Protein AF-A0AAE4EHW3-F1 (afdb_monomer)

pLDDT: mean 86.63, std 14.18, range [40.72, 98.25]

Sequence (69 aa):
MRRRPDPRGLTTIPQPMVRKGQLAAELLFDLLRGDPKPENVSLPTELVRRRTSGPPPPGRPLPAGNRRS

Mean predicted aligned error: 9.22 Å

Secondary structure (DSSP, 8-state):
-PPPPPTT---B----HHHHHHHHHHHHHHHHHT----S--PPP---B--SS--PPPTT-PPP------

Radius of gyration: 21.09 Å; Cα contacts (8 Å, |Δi|>4): 39; chains: 1; bounding box: 55×15×47 Å

Structure (mmCIF, N/CA/C/O backbone):
data_AF-A0AAE4EHW3-F1
#
_entry.id   AF-A0AAE4EHW3-F1
#
loop_
_atom_site.group_PDB
_atom_site.id
_atom_site.type_symbol
_atom_site.label_at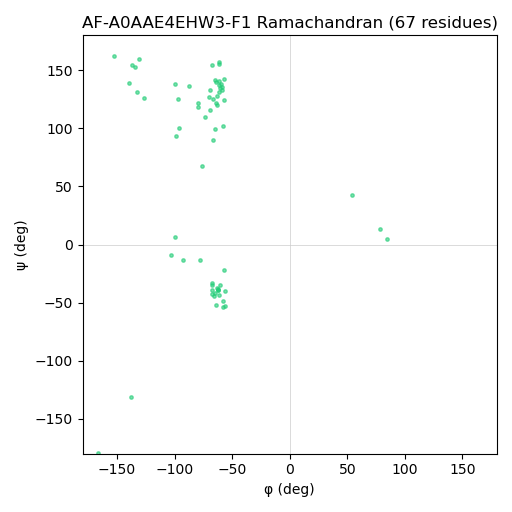om_id
_atom_site.label_alt_id
_atom_site.label_comp_id
_atom_site.label_asym_id
_atom_site.label_entity_id
_atom_site.label_seq_id
_atom_site.pdbx_PDB_ins_code
_atom_site.Cartn_x
_atom_site.Cartn_y
_atom_site.Cartn_z
_atom_site.occupancy
_atom_site.B_iso_or_equiv
_atom_site.auth_seq_id
_atom_site.auth_comp_id
_atom_site.auth_asym_id
_atom_site.auth_atom_id
_atom_site.pdbx_PDB_model_num
ATOM 1 N N . MET A 1 1 ? -13.818 1.606 -13.197 1.00 40.72 1 MET A N 1
ATOM 2 C CA . MET A 1 1 ? -13.153 2.929 -13.257 1.00 40.72 1 MET A CA 1
ATOM 3 C C . MET A 1 1 ? -11.710 2.733 -13.742 1.00 40.72 1 MET A C 1
ATOM 5 O O . MET A 1 1 ? -10.872 2.290 -12.970 1.00 40.72 1 MET A O 1
ATOM 9 N N . ARG A 1 2 ? -11.415 2.922 -15.038 1.00 46.56 2 ARG A N 1
ATOM 10 C CA . ARG A 1 2 ? -10.049 2.750 -15.579 1.00 46.56 2 ARG A CA 1
ATOM 11 C C . ARG A 1 2 ? -9.222 4.002 -15.264 1.00 46.56 2 ARG A C 1
ATOM 13 O O . ARG A 1 2 ? -9.615 5.101 -15.643 1.00 46.5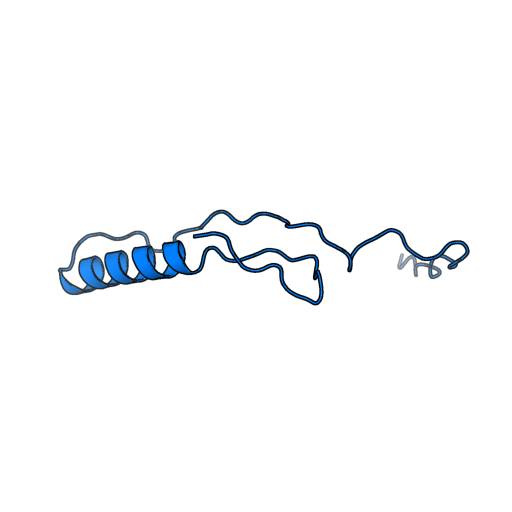6 2 ARG A O 1
ATOM 20 N N . ARG A 1 3 ? -8.096 3.844 -14.559 1.00 60.91 3 ARG A N 1
ATOM 21 C CA . ARG A 1 3 ? -7.129 4.925 -14.294 1.00 60.91 3 ARG A CA 1
ATOM 22 C C . ARG A 1 3 ? -6.655 5.491 -15.640 1.00 60.91 3 ARG A C 1
ATOM 24 O O . ARG A 1 3 ? -6.185 4.720 -16.476 1.00 60.91 3 ARG A O 1
ATOM 31 N N . ARG A 1 4 ? -6.795 6.804 -15.872 1.00 56.16 4 ARG A N 1
ATOM 32 C CA . ARG A 1 4 ? -6.242 7.443 -17.081 1.00 56.16 4 ARG A CA 1
ATOM 33 C C . ARG A 1 4 ? -4.722 7.209 -17.118 1.00 56.16 4 ARG A C 1
ATOM 35 O O . ARG A 1 4 ? -4.089 7.330 -16.067 1.00 56.16 4 ARG A O 1
ATOM 42 N N . PRO A 1 5 ? -4.134 6.849 -18.271 1.00 56.38 5 PRO A N 1
ATOM 43 C CA . PRO A 1 5 ? -2.693 6.671 -18.371 1.00 56.38 5 PRO A CA 1
ATOM 44 C C . PRO A 1 5 ? -1.990 8.008 -18.108 1.00 56.38 5 PRO A C 1
ATOM 46 O O . PRO A 1 5 ? -2.333 9.027 -18.702 1.00 56.38 5 PRO A O 1
ATOM 49 N N . ASP A 1 6 ? -1.030 7.991 -17.182 1.00 64.19 6 ASP A N 1
ATOM 50 C CA . ASP A 1 6 ? -0.178 9.135 -16.863 1.00 64.19 6 ASP A CA 1
ATOM 51 C C . ASP A 1 6 ? 0.654 9.503 -18.108 1.00 64.19 6 ASP A C 1
ATOM 53 O O . ASP A 1 6 ? 1.421 8.654 -18.589 1.00 64.19 6 ASP A O 1
ATOM 57 N N . PRO A 1 7 ? 0.528 10.735 -18.638 1.00 58.09 7 PRO A N 1
ATOM 58 C CA . PRO A 1 7 ? 1.170 11.148 -19.884 1.00 58.09 7 PRO A CA 1
ATOM 59 C C . PRO A 1 7 ? 2.698 10.992 -19.872 1.00 58.09 7 PRO A C 1
ATOM 61 O O . PRO A 1 7 ? 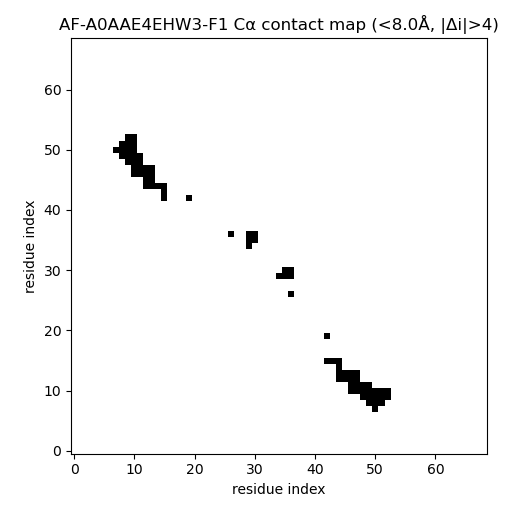3.300 10.845 -20.936 1.00 58.09 7 PRO A O 1
ATOM 64 N N . ARG A 1 8 ? 3.348 10.944 -18.699 1.00 66.50 8 ARG A N 1
ATOM 65 C CA . ARG A 1 8 ? 4.815 10.841 -18.600 1.00 66.50 8 ARG A CA 1
ATOM 66 C C . ARG A 1 8 ? 5.336 9.410 -18.496 1.00 66.50 8 ARG A C 1
ATOM 68 O O . ARG A 1 8 ? 6.519 9.180 -18.721 1.00 66.50 8 ARG A O 1
ATOM 75 N N . GLY A 1 9 ? 4.473 8.424 -18.237 1.00 85.25 9 GLY A N 1
ATOM 76 C CA . GLY A 1 9 ? 4.874 7.016 -18.175 1.00 85.25 9 GLY A CA 1
ATOM 77 C C . GLY A 1 9 ? 6.029 6.758 -17.199 1.00 85.25 9 GLY A C 1
ATOM 78 O O . GLY A 1 9 ? 6.948 6.020 -17.538 1.00 85.25 9 GLY A O 1
ATOM 79 N N . LEU A 1 10 ? 5.996 7.370 -16.014 1.00 92.75 10 LEU A N 1
ATOM 80 C CA . LEU A 1 10 ? 7.010 7.199 -14.972 1.00 92.75 10 LEU A CA 1
ATOM 81 C C . LEU A 1 10 ? 6.938 5.792 -14.359 1.00 92.75 10 LEU A C 1
ATOM 83 O O . LEU A 1 10 ? 5.873 5.371 -13.904 1.00 92.75 10 LEU A O 1
ATOM 87 N N . THR A 1 11 ? 8.055 5.068 -14.325 1.00 93.44 11 THR A N 1
ATOM 88 C CA . THR A 1 11 ? 8.202 3.855 -13.509 1.00 93.44 11 THR A CA 1
ATOM 89 C C . THR A 1 11 ? 8.162 4.254 -12.040 1.00 93.44 11 THR A C 1
ATOM 91 O O . THR A 1 11 ? 8.912 5.131 -11.619 1.00 93.44 11 THR A O 1
ATOM 94 N N . THR A 1 12 ? 7.272 3.652 -11.257 1.00 93.88 12 THR A N 1
ATOM 95 C CA . THR A 1 12 ? 7.024 4.086 -9.878 1.00 93.88 12 THR A CA 1
ATOM 96 C C . THR A 1 12 ? 6.538 2.936 -9.007 1.00 93.88 12 THR A C 1
ATOM 98 O O . THR A 1 12 ? 6.050 1.931 -9.521 1.00 93.88 12 THR A O 1
ATOM 101 N N . ILE A 1 13 ? 6.635 3.108 -7.692 1.00 95.50 13 ILE A N 1
ATOM 102 C CA . ILE A 1 13 ? 5.978 2.261 -6.697 1.00 95.50 13 ILE A CA 1
ATOM 103 C C . ILE A 1 13 ? 4.708 3.005 -6.262 1.00 95.50 13 ILE A C 1
ATOM 105 O O . ILE A 1 13 ? 4.786 3.896 -5.408 1.00 95.50 13 ILE A O 1
ATOM 109 N N . PRO A 1 14 ? 3.539 2.745 -6.882 1.00 92.88 14 PRO A N 1
ATOM 110 C CA . PRO A 1 14 ? 2.312 3.405 -6.475 1.00 92.88 14 PRO A CA 1
ATOM 111 C C . PRO A 1 14 ? 1.934 3.022 -5.045 1.00 92.88 14 PRO A C 1
ATOM 113 O O . PRO A 1 14 ? 1.989 1.862 -4.647 1.00 92.88 14 PRO A O 1
ATOM 116 N N . GLN A 1 15 ? 1.459 4.015 -4.302 1.00 95.00 15 GLN A N 1
ATOM 117 C CA . GLN A 1 15 ? 0.830 3.797 -3.007 1.00 95.00 15 GLN A CA 1
ATOM 118 C C . GLN A 1 15 ? -0.670 3.525 -3.206 1.00 95.00 15 GLN A C 1
ATOM 120 O O . GLN A 1 15 ? -1.312 4.231 -3.998 1.00 95.00 15 GLN A O 1
ATOM 125 N N . PRO A 1 16 ? -1.261 2.537 -2.508 1.00 93.94 16 PRO A N 1
ATOM 126 C CA . PRO A 1 16 ? -2.679 2.207 -2.624 1.00 93.94 16 PRO A CA 1
ATOM 127 C C . PRO A 1 16 ? -3.541 3.230 -1.865 1.00 93.94 16 PRO A C 1
ATOM 129 O O . PRO A 1 16 ? -4.152 2.915 -0.850 1.00 93.94 16 PRO A O 1
ATOM 132 N N . MET A 1 17 ? -3.581 4.476 -2.348 1.00 95.19 17 MET A N 1
ATOM 133 C CA . MET A 1 17 ? -4.102 5.634 -1.602 1.00 95.19 17 MET A CA 1
ATOM 134 C C . MET A 1 17 ? -5.539 5.470 -1.103 1.00 95.19 17 MET A C 1
ATOM 136 O O . MET A 1 17 ? -5.825 5.848 0.026 1.00 95.19 17 MET A O 1
ATOM 140 N N . VAL A 1 18 ? -6.428 4.879 -1.909 1.00 95.69 18 VAL A N 1
ATOM 141 C CA . VAL A 1 18 ? -7.827 4.648 -1.508 1.00 95.69 18 VAL A CA 1
ATOM 142 C C . VAL A 1 18 ? -7.891 3.688 -0.322 1.00 95.69 18 VAL A C 1
ATOM 144 O O . VAL A 1 18 ? -8.446 4.034 0.714 1.00 95.69 18 VAL A O 1
ATOM 147 N N . ARG A 1 19 ? -7.240 2.524 -0.440 1.00 95.44 19 ARG A N 1
ATOM 148 C CA . ARG A 1 19 ? -7.182 1.525 0.635 1.00 95.44 19 ARG A CA 1
ATOM 149 C C . ARG A 1 19 ? -6.483 2.074 1.878 1.00 95.44 19 ARG A C 1
ATOM 151 O O . ARG A 1 19 ? -6.922 1.812 2.989 1.00 95.44 19 ARG A O 1
ATOM 158 N N . LYS A 1 20 ? -5.417 2.859 1.692 1.00 96.75 20 LYS A N 1
ATOM 159 C CA . LYS A 1 20 ? -4.705 3.525 2.788 1.00 96.75 20 LYS A CA 1
ATOM 160 C C . LYS A 1 20 ? -5.615 4.498 3.537 1.00 96.75 20 LYS A C 1
ATOM 162 O O . LYS A 1 20 ? -5.600 4.497 4.759 1.00 96.75 20 LYS A O 1
ATOM 167 N N . GLY A 1 21 ? -6.410 5.293 2.821 1.00 97.69 21 GLY A N 1
ATOM 168 C CA . GLY A 1 21 ? -7.373 6.212 3.427 1.00 97.69 21 GLY A CA 1
ATOM 169 C C . GLY A 1 21 ? -8.492 5.494 4.180 1.00 97.69 21 GLY A C 1
ATOM 170 O O . GLY A 1 21 ? -8.795 5.873 5.305 1.00 97.69 21 GLY A O 1
ATOM 171 N N . GLN A 1 22 ? -9.058 4.435 3.591 1.00 98.25 22 GLN A N 1
ATOM 172 C CA . GLN A 1 22 ? -10.092 3.612 4.232 1.00 98.25 22 GLN A CA 1
ATOM 173 C C . GLN A 1 22 ? -9.595 3.021 5.553 1.00 98.25 22 GLN A C 1
ATOM 175 O O . GLN A 1 22 ? -10.180 3.281 6.599 1.00 98.25 22 GLN A O 1
ATOM 180 N N . LEU A 1 23 ? -8.453 2.333 5.515 1.00 97.56 23 LEU A N 1
ATOM 181 C CA . LEU A 1 23 ? -7.870 1.725 6.706 1.00 97.56 23 LEU A CA 1
ATOM 182 C C . LEU A 1 23 ? -7.490 2.772 7.765 1.00 97.56 23 LEU A C 1
ATOM 184 O O . LEU A 1 23 ? -7.670 2.545 8.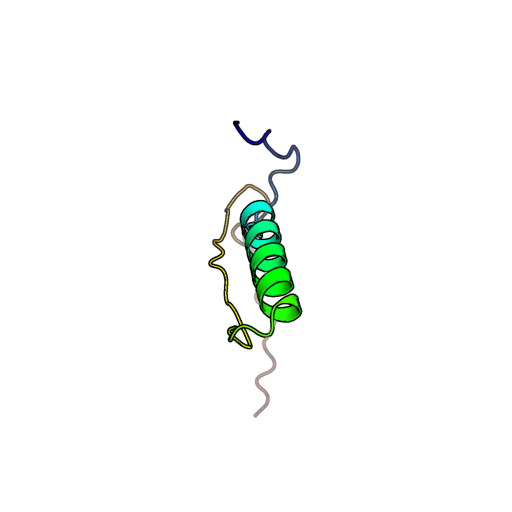955 1.00 97.56 23 LEU A O 1
ATOM 188 N N . ALA A 1 24 ? -6.975 3.934 7.349 1.00 97.50 24 ALA A N 1
ATOM 189 C CA . ALA A 1 24 ? -6.658 5.010 8.284 1.00 97.50 24 ALA A CA 1
ATOM 190 C C . ALA A 1 24 ? -7.909 5.533 9.010 1.00 97.50 24 ALA A C 1
ATOM 192 O O . ALA A 1 24 ? -7.844 5.811 10.205 1.00 97.50 24 ALA A O 1
ATOM 193 N N . ALA A 1 25 ? -9.040 5.653 8.308 1.00 98.12 25 ALA A N 1
ATOM 194 C CA . ALA A 1 25 ? -10.302 6.061 8.916 1.00 98.12 25 ALA A CA 1
ATOM 195 C C . ALA A 1 25 ? -10.840 4.997 9.884 1.00 98.12 25 ALA A C 1
ATOM 197 O O . ALA A 1 25 ? -11.265 5.342 10.981 1.00 98.12 25 ALA A O 1
ATOM 198 N N . GLU A 1 26 ? -10.780 3.717 9.510 1.00 97.62 26 GLU A N 1
ATOM 199 C CA . GLU A 1 26 ? -11.167 2.595 10.378 1.00 97.62 26 GLU A CA 1
ATOM 200 C C . GLU A 1 26 ? -10.372 2.616 11.692 1.00 97.62 26 GLU A C 1
ATOM 202 O O . GLU A 1 26 ? -10.964 2.713 12.766 1.00 97.62 26 GLU A O 1
ATOM 207 N N . LEU A 1 27 ? -9.039 2.680 11.607 1.00 97.88 27 LEU A N 1
ATOM 208 C CA . LEU A 1 27 ? -8.162 2.750 12.780 1.00 97.88 27 LEU A CA 1
ATOM 209 C C . LEU A 1 27 ? -8.420 3.995 13.642 1.00 97.88 27 LEU A C 1
ATOM 211 O O . LEU A 1 27 ? -8.307 3.934 14.866 1.00 97.88 27 LEU A O 1
ATOM 215 N N . LEU A 1 28 ? -8.771 5.130 13.026 1.00 97.50 28 LEU A N 1
ATOM 216 C CA . LEU A 1 28 ? -9.157 6.336 13.759 1.00 97.50 28 LEU A CA 1
ATOM 217 C C . LEU A 1 28 ? -10.448 6.122 14.558 1.00 97.50 28 LEU A C 1
ATOM 219 O O . LEU A 1 28 ? -10.540 6.568 15.699 1.00 97.50 28 LEU A O 1
ATOM 223 N N . PHE A 1 29 ? -11.443 5.443 13.994 1.00 98.19 29 PHE A N 1
ATOM 224 C CA . PHE A 1 29 ? -12.665 5.145 14.735 1.00 98.19 29 PHE A CA 1
ATOM 225 C C . PHE A 1 29 ? -12.416 4.156 15.873 1.00 98.19 29 PHE A C 1
ATOM 227 O O . PHE A 1 29 ? -12.936 4.371 16.966 1.00 98.19 29 PHE A O 1
ATOM 234 N N . ASP A 1 30 ? -11.574 3.147 15.663 1.00 97.75 30 ASP A N 1
ATOM 235 C CA . ASP A 1 30 ? -11.175 2.214 16.721 1.00 97.75 30 ASP A CA 1
ATOM 236 C C . ASP A 1 30 ? -10.418 2.950 17.844 1.00 97.75 30 ASP A C 1
ATOM 238 O O . ASP A 1 30 ? -10.641 2.713 19.032 1.00 97.75 30 ASP A O 1
ATOM 242 N N . LEU A 1 31 ? -9.579 3.936 17.491 1.00 96.50 31 LEU A N 1
ATOM 243 C CA . LEU A 1 31 ? -8.949 4.847 18.453 1.00 96.50 31 LEU A CA 1
ATOM 244 C C . LEU A 1 31 ? -9.982 5.610 19.290 1.00 96.50 31 LEU A C 1
ATOM 246 O O . LEU A 1 31 ? -9.857 5.630 20.513 1.00 96.50 31 LEU A O 1
ATOM 250 N N . LEU A 1 32 ? -10.986 6.209 18.647 1.00 97.94 32 LEU A N 1
ATOM 251 C CA . LEU A 1 32 ? -12.020 7.007 19.313 1.00 97.94 32 LEU A CA 1
ATOM 252 C C . LEU A 1 32 ? -12.942 6.170 20.210 1.00 97.94 32 LEU A C 1
ATOM 254 O O . LEU A 1 32 ? -13.393 6.669 21.238 1.00 97.94 32 LEU A O 1
ATOM 258 N N . ARG A 1 33 ? -13.214 4.911 19.847 1.00 98.00 33 ARG A N 1
ATOM 259 C CA . ARG A 1 33 ? -14.014 3.987 20.671 1.00 98.00 33 ARG A CA 1
ATOM 260 C C . ARG A 1 33 ? -13.232 3.380 21.837 1.00 98.00 33 ARG A C 1
ATOM 262 O O . ARG A 1 33 ? -13.839 2.814 22.738 1.00 98.00 33 ARG A O 1
ATOM 269 N N . GLY A 1 34 ? -11.905 3.514 21.838 1.00 97.25 34 GLY A N 1
ATOM 270 C CA . GLY A 1 34 ? -11.040 2.841 22.806 1.00 97.25 34 GLY A CA 1
ATOM 271 C C . GLY A 1 34 ? -10.809 1.363 22.484 1.00 97.25 34 GLY A C 1
ATOM 272 O O . GLY A 1 34 ? -10.273 0.640 23.321 1.00 97.25 34 GLY A O 1
ATOM 273 N N . ASP A 1 35 ? -11.155 0.925 21.273 1.00 97.56 35 ASP A N 1
ATOM 274 C CA . ASP A 1 35 ? -10.950 -0.449 20.834 1.00 97.56 35 ASP A CA 1
ATOM 275 C C . ASP A 1 35 ? -9.442 -0.750 20.695 1.00 97.56 35 ASP A C 1
ATOM 277 O O . ASP A 1 35 ? -8.621 0.165 20.484 1.00 97.56 35 ASP A O 1
ATOM 281 N N . PRO A 1 36 ? -9.028 -2.025 20.823 1.00 94.69 36 PRO A N 1
ATOM 282 C CA . PRO A 1 36 ? -7.685 -2.453 20.458 1.00 94.69 36 PRO A CA 1
ATOM 283 C C . PRO A 1 36 ? -7.421 -2.203 18.968 1.00 94.69 36 PRO A C 1
ATOM 285 O O . PRO A 1 36 ? -8.231 -2.558 18.119 1.00 94.69 36 PRO A O 1
ATOM 288 N N . LYS A 1 37 ? -6.252 -1.642 18.645 1.00 95.38 37 LYS A N 1
ATOM 289 C CA . LYS A 1 37 ? -5.774 -1.465 17.265 1.00 95.38 37 LYS A CA 1
ATOM 290 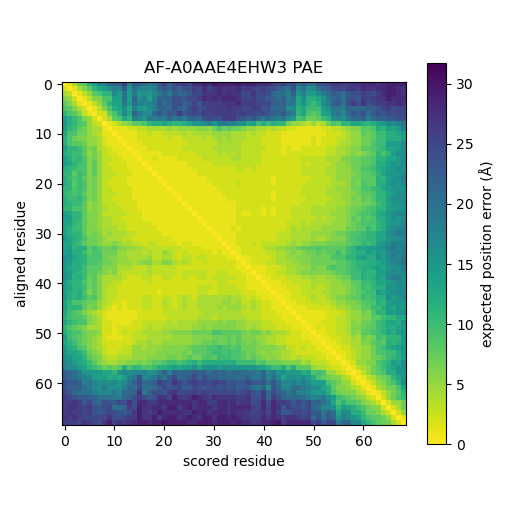C C . LYS A 1 37 ? -4.315 -1.894 17.149 1.00 95.38 37 LYS A C 1
ATOM 292 O O . LYS A 1 37 ? -3.581 -1.809 18.138 1.00 95.38 37 LYS A O 1
ATOM 297 N N . PRO A 1 38 ? -3.871 -2.326 15.959 1.00 95.31 38 PRO A N 1
ATOM 298 C CA . PRO A 1 38 ? -2.453 -2.512 15.694 1.00 95.31 38 PRO A CA 1
ATOM 299 C C . PRO A 1 38 ? -1.699 -1.184 15.823 1.00 95.31 38 PRO A C 1
ATOM 301 O O . PRO A 1 38 ? -2.167 -0.144 15.365 1.00 95.31 38 PRO A O 1
ATOM 304 N N . GLU A 1 39 ? -0.497 -1.236 16.394 1.00 94.25 39 GLU A N 1
ATOM 305 C CA . GLU A 1 39 ? 0.405 -0.080 16.458 1.00 94.25 39 GLU A CA 1
ATOM 306 C C . GLU A 1 39 ? 0.922 0.306 15.064 1.00 94.25 39 GLU A C 1
ATOM 308 O O . GLU A 1 39 ? 1.087 1.482 14.754 1.00 94.25 39 GLU A O 1
ATOM 313 N N . ASN A 1 40 ? 1.136 -0.691 14.197 1.00 96.31 40 ASN A N 1
ATOM 314 C CA . ASN A 1 40 ? 1.619 -0.501 12.836 1.00 96.31 40 ASN A CA 1
ATOM 315 C C . ASN A 1 40 ? 0.901 -1.429 11.856 1.00 96.31 40 ASN A C 1
ATOM 317 O O . ASN A 1 40 ? 0.726 -2.619 12.119 1.00 96.31 40 ASN A O 1
ATOM 321 N N . VAL A 1 41 ? 0.554 -0.895 10.680 1.00 95.75 41 VAL A N 1
ATOM 322 C CA . VAL A 1 41 ? 0.022 -1.684 9.564 1.00 95.75 41 VAL A CA 1
ATOM 323 C C . VAL A 1 41 ? 0.837 -1.432 8.302 1.00 95.75 41 VAL A C 1
ATOM 325 O O . VAL A 1 41 ? 1.001 -0.295 7.862 1.00 95.75 41 VAL A O 1
ATOM 328 N N . SER A 1 42 ? 1.320 -2.515 7.694 1.00 96.31 42 SER A N 1
ATOM 329 C CA . SER A 1 42 ? 2.023 -2.480 6.411 1.00 96.31 42 SER A CA 1
ATOM 330 C C . SER A 1 42 ? 1.062 -2.809 5.276 1.00 96.31 42 SER A C 1
ATOM 332 O O . SER A 1 42 ? 0.416 -3.856 5.278 1.00 96.31 42 SER A O 1
ATOM 334 N N . LEU A 1 43 ? 0.975 -1.920 4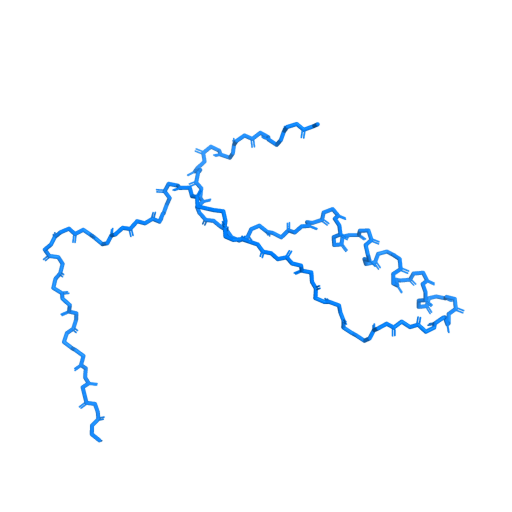.285 1.00 95.94 43 LEU A N 1
ATOM 335 C CA . LEU A 1 43 ? 0.182 -2.147 3.079 1.00 95.94 43 LEU A CA 1
ATOM 336 C C . LEU A 1 43 ? 1.084 -2.606 1.931 1.00 95.94 43 LEU A C 1
ATOM 338 O O . LEU A 1 43 ? 2.162 -2.037 1.744 1.00 95.94 43 LEU A O 1
ATOM 342 N N . PRO A 1 44 ? 0.652 -3.599 1.134 1.00 93.56 44 PRO A N 1
ATOM 343 C CA . PRO A 1 44 ? 1.441 -4.064 0.008 1.00 93.56 44 PRO A CA 1
ATOM 344 C C . PRO A 1 44 ? 1.585 -2.954 -1.034 1.00 93.56 44 PRO A C 1
ATOM 346 O O . PRO A 1 44 ? 0.639 -2.215 -1.326 1.00 93.56 44 PRO A O 1
ATOM 349 N N . THR A 1 45 ? 2.775 -2.874 -1.617 1.00 94.31 45 THR A N 1
ATOM 350 C CA . THR A 1 45 ? 3.064 -2.044 -2.786 1.00 94.31 45 THR A CA 1
ATOM 351 C C . THR A 1 45 ? 3.802 -2.879 -3.821 1.00 94.31 45 THR A C 1
ATOM 353 O O . THR A 1 45 ? 4.363 -3.925 -3.501 1.00 94.31 45 THR A O 1
ATOM 356 N N . GLU A 1 46 ? 3.777 -2.437 -5.071 1.00 93.75 46 GLU A N 1
ATOM 357 C CA . GLU A 1 46 ? 4.390 -3.151 -6.187 1.00 93.75 46 GLU A CA 1
ATOM 358 C C . GLU A 1 46 ? 5.136 -2.176 -7.092 1.00 93.75 46 GLU A C 1
ATOM 360 O O . GLU A 1 46 ? 4.813 -0.992 -7.143 1.00 93.75 46 GLU A O 1
ATOM 365 N N . LEU A 1 47 ? 6.141 -2.657 -7.820 1.00 94.88 47 LEU A N 1
ATOM 366 C CA . LEU A 1 47 ? 6.805 -1.854 -8.838 1.00 94.88 47 LEU A CA 1
ATOM 367 C C . LEU A 1 47 ? 5.960 -1.836 -10.114 1.00 94.88 47 LEU A C 1
ATOM 369 O O . LEU A 1 47 ? 5.815 -2.852 -10.789 1.00 94.88 47 LEU A O 1
ATOM 373 N N . VAL A 1 48 ? 5.504 -0.654 -10.522 1.00 93.44 48 VAL A N 1
ATOM 374 C CA . VAL A 1 48 ? 4.879 -0.454 -11.831 1.00 93.44 48 VAL A CA 1
ATOM 375 C C . VAL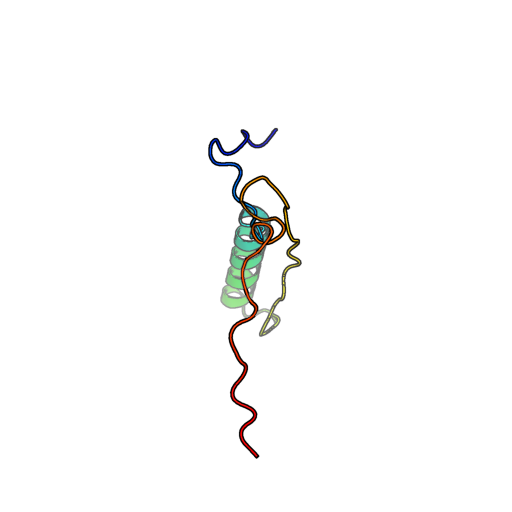 A 1 48 ? 5.926 0.062 -12.808 1.00 93.44 48 VAL A C 1
ATOM 377 O O . VAL A 1 48 ? 6.246 1.254 -12.836 1.00 93.44 48 VAL A O 1
ATOM 380 N N . ARG A 1 49 ? 6.456 -0.849 -13.631 1.00 93.06 49 ARG A N 1
ATOM 381 C CA . ARG A 1 49 ? 7.382 -0.518 -14.725 1.00 93.06 49 ARG A CA 1
ATOM 382 C C . ARG A 1 49 ? 6.661 0.236 -15.839 1.00 93.06 49 ARG A C 1
ATOM 384 O O . ARG A 1 49 ? 5.587 -0.164 -16.280 1.00 93.06 49 ARG A O 1
ATOM 391 N N . ARG A 1 50 ? 7.272 1.328 -16.299 1.00 91.25 50 ARG A N 1
ATOM 392 C CA . ARG A 1 50 ? 6.828 2.119 -17.453 1.00 91.25 50 ARG A CA 1
ATOM 393 C C . ARG A 1 50 ? 8.046 2.516 -18.304 1.00 91.25 50 ARG A C 1
ATOM 395 O O . ARG A 1 50 ? 8.844 1.648 -18.633 1.00 91.25 50 ARG A O 1
ATOM 402 N N . ARG A 1 51 ? 8.191 3.787 -18.694 1.00 91.25 51 ARG A N 1
ATOM 403 C CA . ARG A 1 51 ? 9.138 4.246 -19.730 1.00 91.25 51 ARG A CA 1
ATOM 404 C C . ARG A 1 51 ? 10.396 4.933 -19.202 1.00 91.25 51 ARG A C 1
ATOM 406 O O . ARG A 1 51 ? 11.303 5.200 -19.976 1.00 91.25 51 ARG A O 1
ATOM 413 N N . THR A 1 52 ? 10.472 5.231 -17.911 1.00 91.31 52 THR A N 1
ATOM 414 C CA . THR A 1 52 ? 11.567 6.042 -17.342 1.00 91.31 52 THR A CA 1
ATOM 415 C C . THR A 1 52 ? 12.660 5.219 -16.662 1.00 91.31 52 THR A C 1
ATOM 417 O O . THR A 1 52 ? 13.528 5.784 -16.004 1.00 91.31 52 THR A O 1
ATOM 420 N N . SER A 1 53 ? 12.610 3.890 -16.761 1.00 91.31 53 SER A N 1
ATOM 421 C CA . SER A 1 53 ? 13.634 3.004 -16.201 1.00 91.31 53 SER A CA 1
ATOM 422 C C . SER A 1 53 ? 14.042 1.979 -17.243 1.00 91.31 53 SER A C 1
ATOM 424 O O . SER A 1 53 ? 13.187 1.335 -17.848 1.00 91.31 53 SER A O 1
ATOM 426 N N . GLY A 1 54 ? 15.346 1.817 -17.425 1.00 90.06 54 GLY A N 1
ATOM 427 C CA . GLY A 1 54 ? 15.931 0.944 -18.429 1.00 90.06 54 GLY A CA 1
ATOM 428 C C . GLY A 1 54 ? 17.422 0.733 -18.173 1.00 90.06 54 GLY A C 1
ATOM 429 O O . GLY A 1 54 ? 17.949 1.250 -17.184 1.00 90.06 54 GLY A O 1
ATOM 430 N N . PRO A 1 55 ? 18.095 -0.043 -19.033 1.00 90.25 55 PRO A N 1
ATOM 431 C CA . PRO A 1 55 ? 19.537 -0.232 -18.946 1.00 90.25 55 PRO A CA 1
ATOM 432 C C . PRO A 1 55 ? 20.287 1.103 -19.115 1.00 90.25 55 PRO A C 1
ATOM 434 O O 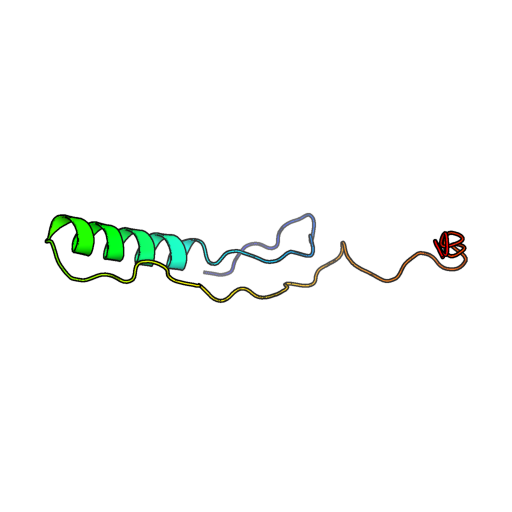. PRO A 1 55 ? 19.759 2.033 -19.735 1.00 90.25 55 PRO A O 1
ATOM 437 N N . PRO A 1 56 ? 21.518 1.223 -18.583 1.00 87.75 56 PRO A N 1
ATOM 438 C CA . PRO A 1 56 ? 22.363 2.381 -18.857 1.00 87.75 56 PRO A CA 1
ATOM 439 C C . PRO A 1 56 ? 22.685 2.485 -20.363 1.00 87.75 56 PRO A C 1
ATOM 441 O O . PRO A 1 56 ? 22.650 1.470 -21.063 1.00 87.75 56 PRO A O 1
ATOM 444 N N . PRO A 1 57 ? 23.038 3.682 -20.877 1.00 86.75 57 PRO A N 1
ATOM 445 C CA . PRO A 1 57 ? 23.488 3.831 -22.257 1.00 86.75 57 PRO A CA 1
ATOM 446 C C . PRO A 1 57 ? 24.711 2.945 -22.547 1.00 86.75 57 PRO A C 1
ATOM 448 O O . PRO A 1 57 ? 25.589 2.828 -21.682 1.00 86.75 57 PRO A O 1
ATOM 451 N N . PRO A 1 58 ? 24.804 2.345 -23.746 1.00 88.00 58 PRO A N 1
ATOM 452 C CA . PRO A 1 58 ? 25.960 1.541 -24.123 1.00 88.00 58 PRO A CA 1
ATOM 453 C C . PRO A 1 58 ? 27.243 2.385 -24.087 1.00 88.00 58 PRO A C 1
ATOM 455 O O . PRO A 1 58 ? 27.249 3.541 -24.502 1.00 88.00 58 PRO A O 1
ATOM 458 N N . GLY A 1 59 ? 28.329 1.806 -23.568 1.00 81.81 59 GLY A N 1
ATOM 459 C CA . GLY A 1 59 ? 29.649 2.446 -23.529 1.00 81.81 59 GLY A CA 1
ATOM 460 C C . GLY A 1 59 ? 29.911 3.381 -22.344 1.00 81.81 59 GLY A C 1
ATOM 461 O O . GLY A 1 59 ? 30.980 3.983 -22.295 1.00 81.81 59 GLY A O 1
ATOM 462 N N . ARG A 1 60 ? 28.999 3.505 -21.367 1.00 77.69 60 ARG A N 1
ATOM 463 C CA . ARG A 1 60 ? 29.282 4.261 -20.135 1.00 77.69 60 ARG A CA 1
ATOM 464 C C . ARG A 1 60 ? 30.318 3.506 -19.280 1.00 77.69 60 ARG A C 1
ATOM 466 O O . ARG A 1 60 ? 29.991 2.415 -18.808 1.00 77.69 60 ARG A O 1
ATOM 473 N N . PRO A 1 61 ? 31.530 4.050 -19.044 1.00 75.19 61 PRO A N 1
ATOM 474 C CA . PRO A 1 61 ? 32.525 3.391 -18.202 1.00 75.19 61 PRO A CA 1
ATOM 475 C C . PRO A 1 61 ? 31.987 3.238 -16.779 1.00 75.19 61 PRO A C 1
ATOM 477 O O . PRO A 1 61 ? 31.384 4.172 -16.239 1.00 75.19 61 PRO A O 1
ATOM 480 N N . LEU A 1 62 ? 32.197 2.071 -16.165 1.00 73.06 62 LEU A N 1
ATOM 481 C CA . LEU A 1 62 ? 31.928 1.905 -14.739 1.00 73.06 62 LEU A CA 1
ATOM 482 C C . LEU A 1 62 ? 32.841 2.875 -13.971 1.00 73.06 62 LEU A C 1
ATOM 484 O O . LEU A 1 62 ? 34.039 2.920 -14.263 1.00 73.06 62 LEU A O 1
ATOM 488 N N . PRO A 1 63 ? 32.314 3.668 -13.022 1.00 73.38 63 PRO A N 1
ATOM 489 C CA . PRO A 1 63 ? 33.164 4.524 -12.209 1.00 73.38 63 PRO A CA 1
ATOM 490 C C . PRO A 1 63 ? 34.178 3.644 -11.475 1.00 73.38 63 PRO A C 1
ATOM 492 O O . PRO A 1 63 ? 33.803 2.614 -10.910 1.00 73.38 63 PRO A O 1
ATOM 495 N N . ALA A 1 64 ? 35.456 4.032 -11.509 1.00 76.44 64 ALA A N 1
ATOM 496 C CA . ALA A 1 64 ? 36.514 3.338 -10.786 1.00 76.44 64 ALA A CA 1
ATOM 497 C C . ALA A 1 64 ? 36.150 3.325 -9.295 1.00 76.44 64 ALA A C 1
ATOM 499 O O . ALA A 1 64 ? 36.222 4.344 -8.610 1.00 76.44 64 ALA A O 1
ATOM 500 N N . GLY A 1 65 ? 35.656 2.184 -8.813 1.00 73.06 65 GLY A N 1
ATOM 501 C CA . GLY A 1 65 ? 35.255 2.033 -7.424 1.00 73.06 65 GLY A CA 1
ATOM 502 C C . GLY A 1 65 ? 36.478 2.186 -6.530 1.00 73.06 65 GLY A C 1
ATOM 503 O O . GLY A 1 65 ? 37.439 1.426 -6.667 1.00 73.06 65 GLY A O 1
ATOM 504 N N . ASN A 1 66 ? 36.445 3.147 -5.606 1.00 72.50 66 ASN A N 1
ATOM 505 C CA . ASN A 1 66 ? 37.443 3.229 -4.546 1.00 72.50 66 ASN A CA 1
ATOM 506 C C . ASN A 1 66 ? 37.297 1.995 -3.651 1.00 72.50 66 ASN A C 1
ATOM 508 O O . ASN A 1 66 ? 36.431 1.949 -2.777 1.00 72.50 66 ASN A O 1
ATOM 512 N N . ARG A 1 67 ? 38.161 0.999 -3.870 1.00 66.50 67 ARG A N 1
ATOM 513 C CA . ARG A 1 67 ? 38.427 -0.065 -2.902 1.00 66.50 67 ARG A CA 1
ATOM 514 C C . ARG A 1 67 ? 39.116 0.579 -1.702 1.00 66.50 67 ARG A C 1
ATOM 516 O O . ARG A 1 67 ? 40.332 0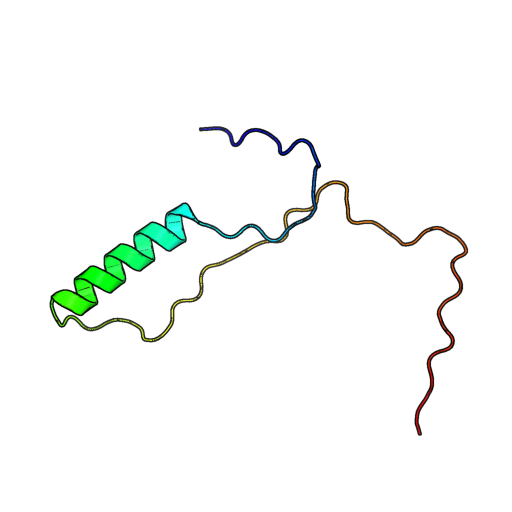.728 -1.699 1.00 66.50 67 ARG A O 1
ATOM 523 N N . ARG A 1 68 ? 38.335 1.031 -0.721 1.00 66.19 68 ARG A N 1
ATOM 524 C CA . ARG A 1 68 ? 38.879 1.348 0.600 1.00 66.19 68 ARG A CA 1
ATOM 525 C C . ARG A 1 68 ? 39.181 0.013 1.283 1.00 66.19 68 ARG A C 1
ATOM 527 O O . ARG A 1 68 ? 38.257 -0.757 1.535 1.00 66.19 68 ARG A O 1
ATOM 534 N N . SER A 1 69 ? 40.476 -0.256 1.431 1.00 66.19 69 SER A N 1
ATOM 535 C CA . SER A 1 69 ? 41.083 -1.260 2.311 1.00 66.19 69 SER A CA 1
ATOM 536 C C . SER A 1 69 ? 40.875 -0.902 3.773 1.00 66.19 69 SER A C 1
ATOM 538 O O . SER A 1 69 ? 40.985 0.316 4.056 1.00 66.19 69 SER A O 1
#

Solvent-accessible surface area (backbone atoms only — not comparable to full-atom values): 4845 Å² total; per-residue (Å²): 136,82,80,78,81,62,93,78,35,66,47,43,68,58,73,58,60,69,63,52,51,53,53,52,51,52,54,48,52,33,56,75,72,68,48,90,74,77,95,74,83,88,76,86,72,53,82,44,83,50,75,71,64,77,82,78,69,88,88,68,76,78,76,85,74,83,79,81,128

Foldseek 3Di:
DDDDDDPVFDWDWDDPVVVVVVVVVVVVVCVVVVHDDDPDDDDDIDTDHTDPDDDDDPPDDDPPDPPDD